Protein AF-A0A7X7NLY3-F1 (afdb_monomer_lite)

Foldseek 3Di:
DPDLPLQVVLLVLLVVLLVQQALQFFPVLSVLSNLLSPQLSQLSNCVSVVHLFRPDDRDPDDDPPPPPGDGGPPHDLVSLQVQLVSLQVSLVSLVPDPPRLSSPLSSQLSNLLSVLSNQLSVQVVDPVHDNVRSVVSSVVSSVVSSVSNVVRHDDD

Structure (mmCIF, N/CA/C/O backbone):
data_AF-A0A7X7NLY3-F1
#
_entry.id   AF-A0A7X7NLY3-F1
#
loop_
_atom_site.group_PDB
_atom_site.id
_atom_site.type_symbol
_atom_site.label_atom_id
_atom_site.label_alt_id
_atom_site.label_comp_id
_atom_site.label_asym_id
_atom_site.label_entity_id
_atom_site.label_seq_id
_atom_site.pdbx_PDB_ins_code
_atom_site.Cartn_x
_atom_site.Cartn_y
_atom_site.Cartn_z
_atom_site.occupancy
_atom_site.B_iso_or_equiv
_atom_site.auth_seq_id
_atom_site.auth_comp_id
_atom_site.auth_asym_id
_atom_site.auth_atom_id
_atom_site.pdbx_PDB_model_num
ATOM 1 N N . MET A 1 1 ? -23.651 11.177 20.978 1.00 38.19 1 MET A N 1
ATOM 2 C CA . MET A 1 1 ? -23.468 10.800 19.561 1.00 38.19 1 MET A CA 1
ATOM 3 C C . MET A 1 1 ? -22.141 11.396 19.124 1.00 38.19 1 MET A C 1
ATOM 5 O O . MET A 1 1 ? -22.105 12.551 18.725 1.00 38.19 1 MET A O 1
ATOM 9 N N . SER A 1 2 ? -21.041 10.680 19.355 1.00 41.03 2 SER A N 1
ATOM 10 C CA . SER A 1 2 ? -19.699 11.189 19.050 1.00 41.03 2 SER A CA 1
ATOM 11 C C . SER A 1 2 ? -19.397 10.946 17.578 1.00 41.03 2 SER A C 1
ATOM 13 O O . SER A 1 2 ? -19.591 9.841 17.079 1.00 41.03 2 SER A O 1
ATOM 15 N N . GLY A 1 3 ? -19.031 12.026 16.890 1.00 39.38 3 GLY A N 1
ATOM 16 C CA . GLY A 1 3 ? -18.933 12.119 15.441 1.00 39.38 3 GLY A CA 1
ATOM 17 C C . GLY A 1 3 ? -18.000 11.084 14.828 1.00 39.38 3 GLY A C 1
ATOM 18 O O . GLY A 1 3 ? -16.808 11.046 15.112 1.00 39.38 3 GLY A O 1
ATOM 19 N N . ASN A 1 4 ? -18.565 10.309 13.912 1.00 50.47 4 ASN A N 1
ATOM 20 C CA . ASN A 1 4 ? -17.905 9.350 13.034 1.00 50.47 4 ASN A CA 1
ATOM 21 C C . ASN A 1 4 ? -17.134 10.069 11.896 1.00 50.47 4 ASN A C 1
ATOM 23 O O . ASN A 1 4 ? -17.192 9.664 10.743 1.00 50.47 4 ASN A O 1
ATOM 27 N N . LEU A 1 5 ? -16.486 11.207 12.184 1.00 47.66 5 LEU A N 1
ATOM 28 C CA . LEU A 1 5 ? -15.833 12.058 11.173 1.00 47.66 5 LEU A CA 1
ATOM 29 C C . LEU A 1 5 ? -14.469 11.508 10.718 1.00 47.66 5 LEU A C 1
ATOM 31 O O . LEU A 1 5 ? -13.941 11.951 9.702 1.00 47.66 5 LEU A O 1
ATOM 35 N N . SER A 1 6 ? -13.917 10.523 11.431 1.00 59.88 6 SER A N 1
ATOM 36 C CA . SER A 1 6 ? -12.603 9.930 11.143 1.00 59.88 6 SER A CA 1
ATOM 37 C C . SER A 1 6 ? -12.621 8.876 10.026 1.00 59.88 6 SER A C 1
ATOM 39 O O . SER A 1 6 ? -11.562 8.489 9.545 1.00 59.88 6 SER A O 1
ATOM 41 N N . SER A 1 7 ? -13.796 8.404 9.597 1.00 69.19 7 SER A N 1
ATOM 42 C CA . SER A 1 7 ? -13.932 7.288 8.648 1.00 69.19 7 SER A CA 1
ATOM 43 C C . SER A 1 7 ? -14.032 7.721 7.183 1.00 69.19 7 SER A C 1
ATOM 45 O O . SER A 1 7 ? -13.534 7.013 6.311 1.00 69.19 7 SER A O 1
ATOM 47 N N . LEU A 1 8 ? -14.588 8.903 6.889 1.00 77.44 8 LEU A N 1
ATOM 48 C CA . LEU A 1 8 ? -14.696 9.415 5.513 1.00 77.44 8 LEU A CA 1
ATOM 49 C C . LEU A 1 8 ? -13.331 9.624 4.823 1.00 77.44 8 LEU A C 1
ATOM 51 O O . LEU A 1 8 ? -13.193 9.195 3.677 1.00 77.44 8 LEU A O 1
ATOM 55 N N . PRO A 1 9 ? -12.303 10.205 5.478 1.00 83.06 9 PRO A N 1
ATOM 56 C CA . PRO A 1 9 ? -10.979 10.335 4.867 1.00 83.06 9 PRO A CA 1
ATOM 57 C C . PRO A 1 9 ? -10.327 8.978 4.576 1.00 83.06 9 PRO A C 1
ATOM 59 O O . PRO A 1 9 ? -9.671 8.818 3.553 1.00 83.06 9 PRO A O 1
ATOM 62 N N . LEU A 1 10 ? -10.532 7.988 5.452 1.00 82.31 10 LEU A N 1
ATOM 63 C CA . LEU A 1 10 ? -10.000 6.634 5.277 1.00 82.31 10 LEU A CA 1
ATOM 64 C C . LEU A 1 10 ? -10.666 5.912 4.098 1.00 82.31 10 LEU A C 1
ATOM 66 O O . LEU A 1 10 ? -9.980 5.282 3.301 1.00 82.31 10 LEU A O 1
ATOM 70 N N . LEU A 1 11 ? -11.983 6.052 3.934 1.00 83.88 11 LEU A N 1
ATOM 71 C CA . LEU A 1 11 ? -12.695 5.472 2.792 1.00 83.88 11 LEU A CA 1
ATOM 72 C C . LEU A 1 11 ? -12.289 6.122 1.461 1.00 83.88 11 LEU A C 1
ATOM 74 O O . LEU A 1 11 ? -12.112 5.409 0.477 1.00 83.88 11 LEU A O 1
ATOM 78 N N . GLY A 1 12 ? -12.054 7.439 1.442 1.00 85.50 12 GLY A N 1
ATOM 79 C CA . GLY A 1 12 ? -11.489 8.116 0.268 1.00 85.50 12 GLY A CA 1
ATOM 80 C C . GLY A 1 12 ? -10.104 7.575 -0.111 1.00 85.50 12 GLY A C 1
ATOM 81 O O . GLY A 1 12 ? -9.834 7.329 -1.282 1.00 85.50 12 GLY A O 1
ATOM 82 N N . LEU A 1 13 ? -9.246 7.289 0.877 1.00 84.44 13 LEU A N 1
ATOM 83 C CA . LEU A 1 13 ? -7.943 6.655 0.630 1.00 84.44 13 LEU A CA 1
ATOM 84 C C . LEU A 1 13 ? -8.070 5.235 0.079 1.00 84.44 13 LEU A C 1
ATOM 86 O O . LEU A 1 13 ? -7.323 4.857 -0.822 1.00 84.44 13 LEU A O 1
ATOM 90 N N . ALA A 1 14 ? -8.998 4.446 0.618 1.00 85.25 14 ALA A N 1
ATOM 91 C CA . ALA A 1 14 ? -9.269 3.101 0.127 1.00 85.25 14 ALA A CA 1
ATOM 92 C C . ALA A 1 14 ? -9.675 3.124 -1.359 1.00 85.25 14 ALA A C 1
ATOM 94 O O . ALA A 1 14 ? -9.153 2.341 -2.154 1.00 85.25 14 ALA A O 1
ATOM 95 N N . GLU A 1 15 ? -10.531 4.069 -1.751 1.00 85.19 15 GLU A N 1
ATOM 96 C CA . GLU A 1 15 ? -10.929 4.270 -3.146 1.00 85.19 15 GLU A CA 1
ATOM 97 C C . GLU A 1 15 ? -9.731 4.660 -4.032 1.00 85.19 15 GLU A C 1
ATOM 99 O O . GLU A 1 15 ? -9.481 4.006 -5.049 1.00 85.19 15 GLU A O 1
ATOM 104 N N . GLU A 1 16 ? -8.920 5.638 -3.608 1.00 85.12 16 GLU A N 1
ATOM 105 C CA . GLU A 1 16 ? -7.714 6.077 -4.332 1.00 85.12 16 GLU A CA 1
ATOM 106 C C . GLU A 1 16 ? -6.685 4.954 -4.560 1.00 85.12 16 GLU A C 1
ATOM 108 O O . GLU A 1 16 ? -5.987 4.934 -5.586 1.00 85.12 16 GLU A O 1
ATOM 113 N N . LEU A 1 17 ? -6.562 4.035 -3.598 1.00 83.56 17 LEU A N 1
ATOM 114 C CA . LEU A 1 17 ? -5.657 2.888 -3.672 1.00 83.56 17 LEU A CA 1
ATOM 115 C C . LEU A 1 17 ? -6.235 1.758 -4.535 1.00 83.56 17 LEU A C 1
ATOM 117 O O . LEU A 1 17 ? -5.489 1.157 -5.307 1.00 83.56 17 LEU A O 1
ATOM 121 N N . SER A 1 18 ? -7.549 1.518 -4.475 1.00 79.44 18 SER A N 1
ATOM 122 C CA . SER A 1 18 ? -8.226 0.469 -5.255 1.00 79.44 18 SER A CA 1
ATOM 123 C C . SER A 1 18 ? -8.129 0.676 -6.774 1.00 79.44 18 SER A C 1
ATOM 125 O O . SER A 1 18 ? -8.028 -0.285 -7.533 1.00 79.44 18 SER A O 1
ATOM 127 N N . GLY A 1 19 ? -8.083 1.932 -7.234 1.00 69.56 19 GLY A N 1
ATOM 128 C CA . GLY A 1 19 ? -7.913 2.270 -8.652 1.00 69.56 19 GLY A CA 1
ATOM 129 C C . GLY A 1 19 ? -6.464 2.197 -9.156 1.00 69.56 19 GLY A C 1
ATOM 130 O O . GLY A 1 19 ? -6.196 2.495 -10.318 1.00 69.56 19 GLY A O 1
ATOM 131 N N . GLY A 1 20 ? -5.501 1.869 -8.288 1.00 63.88 20 GLY A N 1
ATOM 132 C CA . GLY A 1 20 ? -4.073 2.058 -8.523 1.00 63.88 20 GLY A CA 1
ATOM 133 C C . GLY A 1 20 ? -3.256 0.800 -8.777 1.00 63.88 20 GLY A C 1
ATOM 134 O O . GLY A 1 20 ? -2.377 0.501 -7.978 1.00 63.88 20 GLY A O 1
ATOM 135 N N . GLY A 1 21 ? -3.439 0.113 -9.904 1.00 65.69 21 GLY A N 1
ATOM 136 C CA . GLY A 1 21 ? -2.429 -0.854 -10.352 1.00 65.69 21 GLY A CA 1
ATOM 137 C C . GLY A 1 21 ? -1.137 -0.140 -10.774 1.00 65.69 21 GLY A C 1
ATOM 138 O O . GLY A 1 21 ? -1.204 0.841 -11.513 1.00 65.69 21 GLY A O 1
ATOM 139 N N . ALA A 1 22 ? 0.036 -0.610 -10.331 1.00 65.69 22 ALA A N 1
ATOM 140 C CA . ALA A 1 22 ? 1.312 -0.188 -10.918 1.00 65.69 22 ALA A CA 1
ATOM 141 C C . ALA A 1 22 ? 1.805 -1.243 -11.919 1.00 65.69 22 ALA A C 1
ATOM 143 O O . ALA A 1 22 ? 2.014 -2.396 -11.525 1.00 65.69 22 ALA A O 1
ATOM 144 N N . PRO A 1 23 ? 2.022 -0.876 -13.192 1.00 75.31 23 PRO A N 1
ATOM 145 C CA . PRO A 1 23 ? 2.710 -1.729 -14.151 1.00 75.31 23 PRO A CA 1
ATOM 146 C C . PRO A 1 23 ? 4.202 -1.794 -13.780 1.00 75.31 23 PRO A C 1
ATOM 148 O O . PRO A 1 23 ? 5.019 -0.981 -14.205 1.00 75.31 23 PRO A O 1
ATOM 151 N N . VAL A 1 24 ? 4.547 -2.763 -12.930 1.00 72.44 24 VAL A N 1
ATOM 152 C CA . VAL A 1 24 ? 5.904 -3.005 -12.395 1.00 72.44 24 VAL A CA 1
ATOM 153 C C . VAL A 1 24 ? 6.765 -3.890 -13.311 1.00 72.44 24 VAL A C 1
ATOM 155 O O . VAL A 1 24 ? 7.813 -4.398 -12.911 1.00 72.44 24 VAL A O 1
ATOM 158 N N . GLY A 1 25 ? 6.344 -4.068 -14.562 1.00 72.56 25 GLY A N 1
ATOM 159 C CA . GLY A 1 25 ? 7.053 -4.845 -15.570 1.00 72.56 25 GLY A CA 1
ATOM 160 C C . GLY A 1 25 ? 6.624 -6.306 -15.601 1.00 72.56 25 GLY A C 1
ATOM 161 O O . GLY A 1 25 ? 6.102 -6.730 -16.620 1.00 72.56 25 GLY A O 1
ATOM 162 N N . ASP A 1 26 ? 6.791 -7.081 -14.522 1.00 77.81 26 ASP A N 1
ATOM 163 C CA . ASP A 1 26 ? 6.456 -8.515 -14.538 1.00 77.81 26 ASP A CA 1
ATOM 164 C C . ASP A 1 26 ? 5.087 -8.852 -13.899 1.00 77.81 26 ASP A C 1
ATOM 166 O O . ASP A 1 26 ? 4.770 -8.330 -12.823 1.00 77.81 26 ASP A O 1
ATOM 170 N N . PRO A 1 27 ? 4.290 -9.766 -14.498 1.00 80.19 27 PRO A N 1
ATOM 171 C CA . PRO A 1 27 ? 2.953 -10.119 -14.009 1.00 80.19 27 PRO A CA 1
ATOM 172 C C . PRO A 1 27 ? 2.915 -10.632 -12.567 1.00 80.19 27 PRO A C 1
ATOM 174 O O . PRO A 1 27 ? 1.960 -10.365 -11.843 1.00 80.19 27 PRO A O 1
ATOM 177 N N . VAL A 1 28 ? 3.953 -11.351 -12.125 1.00 81.62 28 VAL A N 1
ATOM 178 C CA . VAL A 1 28 ? 4.009 -11.923 -10.772 1.00 81.62 28 VAL A CA 1
ATOM 179 C C . VAL A 1 28 ? 4.182 -10.822 -9.730 1.00 81.62 28 VAL A C 1
ATOM 181 O O . VAL A 1 28 ? 3.461 -10.794 -8.732 1.00 81.62 28 VAL A O 1
ATOM 184 N N . THR A 1 29 ? 5.117 -9.895 -9.946 1.00 82.38 29 THR A N 1
ATOM 185 C CA . THR A 1 29 ? 5.299 -8.746 -9.051 1.00 82.38 29 THR A CA 1
ATOM 186 C C . THR A 1 29 ? 4.082 -7.822 -9.099 1.00 82.38 29 THR A C 1
ATOM 188 O O . THR A 1 29 ? 3.657 -7.342 -8.050 1.00 82.38 29 THR A O 1
ATOM 191 N N . GLN A 1 30 ? 3.472 -7.622 -10.272 1.00 85.06 30 GLN A N 1
ATOM 192 C CA . GLN A 1 30 ? 2.249 -6.826 -10.410 1.00 85.06 30 GLN A CA 1
ATOM 193 C C . GLN A 1 30 ? 1.087 -7.427 -9.616 1.00 85.06 30 GLN A C 1
ATOM 195 O O . GLN A 1 30 ? 0.416 -6.712 -8.874 1.00 85.06 30 GLN A O 1
ATOM 200 N N . GLU A 1 31 ? 0.891 -8.741 -9.706 1.00 84.38 31 GLU A N 1
ATOM 201 C CA . GLU A 1 31 ? -0.120 -9.450 -8.928 1.00 84.38 31 GLU A CA 1
ATOM 202 C C . GLU A 1 31 ? 0.157 -9.352 -7.422 1.00 84.38 31 GLU A C 1
ATOM 204 O O . GLU A 1 31 ? -0.756 -9.107 -6.639 1.00 84.38 31 GLU A O 1
ATOM 209 N N . ARG A 1 32 ? 1.424 -9.448 -6.996 1.00 85.31 32 ARG A N 1
ATOM 210 C CA . ARG A 1 32 ? 1.802 -9.259 -5.583 1.00 85.31 32 ARG A CA 1
ATOM 211 C C . ARG A 1 32 ? 1.504 -7.851 -5.077 1.00 85.31 32 ARG A C 1
ATOM 213 O O . ARG A 1 32 ? 1.000 -7.716 -3.965 1.00 85.31 32 ARG A O 1
ATOM 220 N N . VAL A 1 33 ? 1.801 -6.818 -5.868 1.00 88.38 33 VAL A N 1
ATOM 221 C CA . VAL A 1 33 ? 1.448 -5.426 -5.537 1.00 88.38 33 VAL A CA 1
ATOM 222 C C . VAL A 1 33 ? -0.067 -5.290 -5.415 1.00 88.38 33 VAL A C 1
ATOM 224 O O . VAL A 1 33 ? -0.539 -4.749 -4.420 1.00 88.38 33 VAL A O 1
ATOM 227 N N . ARG A 1 34 ? -0.825 -5.826 -6.380 1.00 87.38 34 ARG A N 1
ATOM 228 C CA . ARG A 1 34 ? -2.293 -5.793 -6.385 1.00 87.38 34 ARG A CA 1
ATOM 229 C C . ARG A 1 34 ? -2.880 -6.452 -5.139 1.00 87.38 34 ARG A C 1
ATOM 231 O O . ARG A 1 34 ? -3.620 -5.805 -4.411 1.00 87.38 34 ARG A O 1
ATOM 238 N N . VAL A 1 35 ? -2.488 -7.692 -4.846 1.00 86.94 35 VAL A N 1
ATOM 239 C CA . VAL A 1 35 ? -2.957 -8.429 -3.662 1.00 86.94 35 VAL A CA 1
ATOM 240 C C . VAL A 1 35 ? -2.608 -7.687 -2.371 1.00 86.94 35 VAL A C 1
ATOM 242 O O . VAL A 1 35 ? -3.419 -7.638 -1.450 1.00 86.94 35 VAL A O 1
ATOM 245 N N . LEU A 1 36 ? -1.414 -7.095 -2.279 1.00 88.31 36 LEU A N 1
ATOM 246 C CA . LEU A 1 36 ? -1.028 -6.321 -1.101 1.00 88.31 36 LEU A CA 1
ATOM 247 C C . LEU A 1 36 ? -1.879 -5.051 -0.947 1.00 88.31 36 LEU A C 1
ATOM 249 O O . LEU A 1 36 ? -2.315 -4.754 0.163 1.00 88.31 36 LEU A O 1
ATOM 253 N N . LEU A 1 37 ? -2.141 -4.330 -2.040 1.00 89.62 37 LEU A N 1
ATOM 254 C CA . LEU A 1 37 ? -3.012 -3.152 -2.041 1.00 89.62 37 LEU A CA 1
ATOM 255 C C . LEU A 1 37 ? -4.451 -3.509 -1.666 1.00 89.62 37 LEU A C 1
ATOM 257 O O . LEU A 1 37 ? -5.019 -2.829 -0.819 1.00 89.62 37 LEU A O 1
ATOM 261 N N . ASP A 1 38 ? -5.006 -4.595 -2.209 1.00 88.88 38 ASP A N 1
ATOM 262 C CA . ASP A 1 38 ? -6.351 -5.075 -1.864 1.00 88.88 38 ASP A CA 1
ATOM 263 C C . ASP A 1 38 ? -6.462 -5.353 -0.356 1.00 88.88 38 ASP A C 1
ATOM 265 O O . ASP A 1 38 ? -7.404 -4.919 0.308 1.00 88.88 38 ASP A O 1
ATOM 269 N N . ARG A 1 39 ? -5.443 -5.998 0.229 1.00 87.94 39 ARG A N 1
ATOM 270 C CA . ARG A 1 39 ? -5.396 -6.244 1.678 1.00 87.94 39 ARG A CA 1
ATOM 271 C C . ARG A 1 39 ? -5.273 -4.962 2.496 1.00 87.94 39 ARG A C 1
ATOM 273 O O . ARG A 1 39 ? -5.855 -4.874 3.573 1.00 87.94 39 ARG A O 1
ATOM 280 N N . VAL A 1 40 ? -4.506 -3.982 2.023 1.00 90.38 40 VAL A N 1
ATOM 281 C CA . VAL A 1 40 ? -4.401 -2.670 2.676 1.00 90.38 40 VAL A CA 1
ATOM 282 C C . VAL A 1 40 ? -5.732 -1.925 2.611 1.00 90.38 40 VAL A C 1
ATOM 284 O O . VAL A 1 40 ? -6.144 -1.347 3.611 1.00 90.38 40 VAL A O 1
ATOM 287 N N . VAL A 1 41 ? -6.426 -1.966 1.474 1.00 90.31 41 VAL A N 1
ATOM 288 C CA . VAL A 1 41 ? -7.768 -1.393 1.310 1.00 90.31 41 VAL A CA 1
ATOM 289 C C . VAL A 1 41 ? -8.734 -2.018 2.314 1.00 90.31 41 VAL A C 1
ATOM 291 O O . VAL A 1 41 ? -9.403 -1.290 3.046 1.00 90.31 41 VAL A O 1
ATOM 294 N N . ASP A 1 42 ? -8.739 -3.345 2.434 1.00 88.75 42 ASP A N 1
ATOM 295 C CA . ASP A 1 42 ? -9.555 -4.049 3.426 1.00 88.75 42 ASP A CA 1
ATOM 296 C C . ASP A 1 42 ? -9.202 -3.641 4.866 1.00 88.75 42 ASP A C 1
ATOM 298 O O . ASP A 1 42 ? -10.092 -3.413 5.686 1.00 88.75 42 ASP A O 1
ATOM 302 N N . ALA A 1 43 ? -7.913 -3.474 5.170 1.00 88.12 43 ALA A N 1
ATOM 303 C CA . ALA A 1 43 ? -7.443 -3.007 6.471 1.00 88.12 43 ALA A CA 1
ATOM 304 C C . ALA A 1 43 ? -7.900 -1.575 6.787 1.00 88.12 43 ALA A C 1
ATOM 306 O O . ALA A 1 43 ? -8.298 -1.278 7.911 1.00 88.12 43 ALA A O 1
ATOM 307 N N . ILE A 1 44 ? -7.858 -0.682 5.795 1.00 88.50 44 ILE A N 1
ATOM 308 C CA . ILE A 1 44 ? -8.331 0.701 5.913 1.00 88.50 44 ILE A CA 1
ATOM 309 C C . ILE A 1 44 ? -9.849 0.726 6.130 1.00 88.50 44 ILE A C 1
ATOM 311 O O . ILE A 1 44 ? -10.334 1.506 6.953 1.00 88.50 44 ILE A O 1
ATOM 315 N N . VAL A 1 45 ? -10.600 -0.152 5.458 1.00 87.75 45 VAL A N 1
ATOM 316 C CA . VAL A 1 45 ? -12.036 -0.332 5.712 1.00 87.75 45 VAL A CA 1
ATOM 317 C C . VAL A 1 45 ? -12.265 -0.822 7.143 1.00 87.75 45 VAL A C 1
ATOM 319 O O . VAL A 1 45 ? -13.081 -0.233 7.851 1.00 87.75 45 VAL A O 1
ATOM 322 N N . ASP A 1 46 ? -11.516 -1.819 7.614 1.00 87.56 46 ASP A N 1
ATOM 323 C CA . ASP A 1 46 ? -11.601 -2.307 8.995 1.00 87.56 46 ASP A CA 1
ATOM 324 C C . ASP A 1 46 ? -11.307 -1.189 10.019 1.00 87.56 46 ASP A C 1
ATOM 326 O O . ASP A 1 46 ? -12.082 -1.001 10.963 1.00 87.56 46 ASP A O 1
ATOM 330 N N . LEU A 1 47 ? -10.274 -0.370 9.791 1.00 85.25 47 LEU A N 1
ATOM 331 C CA . LEU A 1 47 ? -9.967 0.817 10.604 1.00 85.25 47 LEU A CA 1
ATOM 332 C C . LEU A 1 47 ? -11.102 1.849 10.583 1.00 85.25 47 LEU A C 1
ATOM 334 O O . LEU A 1 47 ? -11.460 2.397 11.625 1.00 85.25 47 LEU A O 1
ATOM 338 N N . SER A 1 48 ? -11.715 2.091 9.419 1.00 85.62 48 SER A N 1
ATOM 339 C CA . SER A 1 48 ? -12.854 3.013 9.285 1.00 85.62 48 SER A CA 1
ATOM 340 C C . SER A 1 48 ? -14.087 2.556 10.079 1.00 85.62 48 SER A C 1
ATOM 342 O O . SER A 1 48 ? -14.916 3.379 10.469 1.00 85.62 48 SER A O 1
ATOM 344 N N . LEU A 1 49 ? -14.179 1.252 10.360 1.00 84.50 49 LEU A N 1
ATOM 345 C CA . LEU A 1 49 ? -15.202 0.628 11.199 1.00 84.50 49 LEU A CA 1
ATOM 346 C C . LEU A 1 49 ? -14.783 0.525 12.679 1.00 84.50 49 LEU A C 1
ATOM 348 O O . LEU A 1 49 ? -15.535 -0.026 13.484 1.00 84.50 49 LEU A O 1
ATOM 352 N N . GLY A 1 50 ? -13.604 1.037 13.051 1.00 83.06 50 GLY A N 1
ATOM 353 C CA . GLY A 1 50 ? -13.074 1.010 14.417 1.00 83.06 50 GLY A CA 1
ATOM 354 C C . GLY A 1 50 ? -12.491 -0.339 14.846 1.00 83.06 50 GLY A C 1
ATOM 355 O O . GLY A 1 50 ? -12.403 -0.617 16.042 1.00 83.06 50 GLY A O 1
ATOM 356 N N . ARG A 1 51 ? -12.129 -1.208 13.896 1.00 82.50 51 ARG A N 1
ATOM 357 C CA . ARG A 1 51 ? -11.527 -2.515 14.188 1.00 82.50 51 ARG A CA 1
ATOM 358 C C . ARG A 1 51 ? -10.025 -2.371 14.409 1.00 82.50 51 ARG A C 1
ATOM 360 O O . ARG A 1 51 ? -9.356 -1.586 13.750 1.00 82.50 51 ARG A O 1
ATOM 367 N N . VAL A 1 52 ? -9.498 -3.177 15.327 1.00 81.19 52 VAL A N 1
ATOM 368 C CA . VAL A 1 52 ? -8.072 -3.179 15.705 1.00 81.19 52 VAL A CA 1
ATOM 369 C C . VAL A 1 52 ? -7.292 -4.355 15.114 1.00 81.19 52 VAL A C 1
ATOM 371 O O . VAL A 1 52 ? -6.094 -4.475 15.355 1.00 81.19 52 VAL A O 1
ATOM 374 N N . THR A 1 53 ? -7.963 -5.216 14.348 1.00 79.88 53 THR A N 1
ATOM 375 C CA . THR A 1 53 ? -7.403 -6.396 13.681 1.00 79.88 53 THR A CA 1
ATOM 376 C C . THR A 1 53 ? -8.041 -6.590 12.309 1.00 79.88 53 THR A C 1
ATOM 378 O O . THR A 1 53 ? -9.166 -6.142 12.070 1.00 79.88 53 THR A O 1
ATOM 381 N N . LEU A 1 54 ? -7.327 -7.282 11.419 1.00 79.12 54 LEU A N 1
ATOM 382 C CA . LEU A 1 54 ? -7.856 -7.691 10.117 1.00 79.12 54 LEU A CA 1
ATOM 383 C C . LEU A 1 54 ? -8.943 -8.750 10.277 1.00 79.12 54 LEU A C 1
ATOM 385 O O . LEU A 1 54 ? -8.754 -9.751 10.970 1.00 79.12 54 LEU A O 1
ATOM 389 N N . THR A 1 55 ? -10.064 -8.552 9.590 1.00 77.81 55 THR A N 1
ATOM 390 C CA . THR A 1 55 ? -11.183 -9.505 9.608 1.00 77.81 55 THR A CA 1
ATOM 391 C C . THR A 1 55 ? -11.228 -10.425 8.405 1.00 77.81 55 THR A C 1
ATOM 393 O O . THR A 1 55 ? -11.789 -11.519 8.490 1.00 77.81 55 THR A O 1
ATOM 396 N N . ARG A 1 56 ? -10.624 -10.013 7.288 1.00 73.19 56 ARG A N 1
ATOM 397 C CA . ARG A 1 56 ? -10.476 -10.885 6.128 1.00 73.19 56 ARG A CA 1
ATOM 398 C C . ARG A 1 56 ? -9.264 -11.799 6.302 1.00 73.19 56 ARG A C 1
ATOM 400 O O . ARG A 1 56 ? -8.197 -11.323 6.695 1.00 73.19 56 ARG A O 1
ATOM 407 N N . PRO A 1 57 ? -9.413 -13.102 6.006 1.00 64.75 57 PRO A N 1
ATOM 408 C CA . PRO A 1 57 ? -8.305 -14.040 6.072 1.00 64.75 57 PRO A CA 1
ATOM 409 C C . PRO A 1 57 ? -7.206 -13.646 5.084 1.00 64.75 57 PRO A C 1
ATOM 411 O O . PRO A 1 57 ? -7.480 -13.132 3.997 1.00 64.75 57 PRO A O 1
ATOM 414 N N . VAL A 1 58 ? -5.959 -13.921 5.466 1.00 66.31 58 VAL A N 1
ATOM 415 C CA . VAL A 1 58 ? -4.797 -13.734 4.595 1.00 66.31 58 VAL A CA 1
ATOM 416 C C . VAL A 1 58 ? -4.996 -14.596 3.342 1.00 66.31 58 VAL A C 1
ATOM 418 O O . VAL A 1 58 ? -5.134 -15.816 3.477 1.00 66.31 58 VAL A O 1
ATOM 421 N N . PRO A 1 59 ? -5.038 -14.011 2.130 1.00 65.06 59 PRO A N 1
ATOM 422 C CA . PRO A 1 59 ? -5.107 -14.806 0.914 1.00 65.06 59 PRO A CA 1
ATOM 423 C C . PRO A 1 59 ? -3.870 -15.711 0.828 1.00 65.06 59 PRO A C 1
ATOM 425 O O . PRO A 1 59 ? -2.793 -15.315 1.289 1.00 65.06 59 PRO A O 1
ATOM 428 N N . PRO A 1 60 ? -3.994 -16.921 0.252 1.00 60.84 60 PRO A N 1
ATOM 429 C CA . PRO A 1 60 ? -2.865 -17.830 0.123 1.00 60.84 60 PRO A CA 1
ATOM 430 C C . PRO A 1 60 ? -1.714 -17.108 -0.575 1.00 60.84 60 PRO A C 1
ATOM 432 O O . PRO A 1 60 ? -1.904 -16.483 -1.621 1.00 60.84 60 PRO A O 1
ATOM 435 N N . ARG A 1 61 ? -0.523 -17.159 0.037 1.00 58.88 61 ARG A N 1
ATOM 436 C CA . ARG A 1 61 ? 0.668 -16.512 -0.516 1.00 58.88 61 ARG A CA 1
ATOM 437 C C . ARG A 1 61 ? 0.857 -17.040 -1.945 1.00 58.88 61 ARG A C 1
ATOM 439 O O . ARG A 1 61 ? 0.880 -18.262 -2.118 1.00 58.88 61 ARG A O 1
ATOM 446 N N . PRO A 1 62 ? 0.961 -16.166 -2.963 1.00 57.53 62 PRO A N 1
ATOM 447 C CA . PRO A 1 62 ? 1.219 -16.628 -4.316 1.00 57.53 62 PRO A CA 1
ATOM 448 C C . PRO A 1 62 ? 2.512 -17.445 -4.295 1.00 57.53 62 PRO A C 1
ATOM 450 O O . PRO A 1 62 ? 3.438 -17.068 -3.568 1.00 57.53 62 PRO A O 1
ATOM 453 N N . PRO A 1 63 ? 2.588 -18.558 -5.041 1.00 56.62 63 PRO A N 1
ATOM 454 C CA . PRO A 1 63 ? 3.767 -19.405 -5.021 1.00 56.62 63 PRO A CA 1
ATOM 455 C C . PRO A 1 63 ? 5.021 -18.555 -5.277 1.00 56.62 63 PRO A C 1
ATOM 457 O O . PRO A 1 63 ? 5.061 -17.755 -6.216 1.00 56.62 63 PRO A O 1
ATOM 460 N N . ASP A 1 64 ? 6.044 -18.715 -4.431 1.00 55.62 64 ASP A N 1
ATOM 461 C CA . ASP A 1 64 ? 7.411 -18.214 -4.659 1.00 55.62 64 ASP A CA 1
ATOM 462 C C . ASP A 1 64 ? 8.081 -19.057 -5.749 1.00 55.62 64 ASP A C 1
ATOM 464 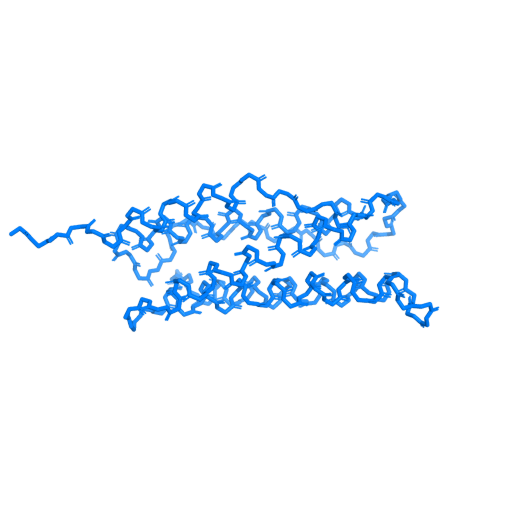O O . ASP A 1 64 ? 9.190 -19.560 -5.599 1.00 55.62 64 ASP A O 1
ATOM 468 N N . ALA A 1 65 ? 7.366 -19.288 -6.845 1.00 48.66 65 ALA A N 1
ATOM 469 C CA . ALA A 1 65 ? 7.945 -19.957 -7.974 1.00 48.66 65 ALA A CA 1
ATOM 470 C C . ALA A 1 65 ? 8.969 -18.974 -8.550 1.00 48.66 65 ALA A C 1
ATOM 472 O O . ALA A 1 65 ? 8.593 -17.947 -9.122 1.00 48.66 65 ALA A O 1
ATOM 473 N N . ASP A 1 66 ? 10.255 -19.288 -8.371 1.00 54.38 66 ASP A N 1
ATOM 474 C CA . ASP A 1 66 ? 11.397 -18.759 -9.127 1.00 54.38 66 ASP A CA 1
ATOM 475 C C . ASP A 1 66 ? 11.255 -19.131 -10.618 1.00 54.38 66 ASP A C 1
ATOM 477 O O . ASP A 1 66 ? 12.157 -19.670 -11.257 1.00 54.38 66 ASP A O 1
ATOM 481 N N . LEU A 1 67 ? 10.069 -18.909 -11.184 1.00 49.97 67 LEU A N 1
ATOM 482 C CA . LEU A 1 67 ? 9.814 -19.102 -12.589 1.00 49.97 67 LEU A CA 1
ATOM 483 C C . LEU A 1 67 ? 10.572 -17.996 -13.320 1.00 49.97 67 LEU A C 1
ATOM 485 O O . LEU A 1 67 ? 10.413 -16.819 -12.972 1.00 49.97 67 LEU A O 1
ATOM 489 N N . PRO A 1 68 ? 11.389 -18.345 -14.324 1.00 47.97 68 PRO A N 1
ATOM 490 C CA . PRO A 1 68 ? 11.906 -17.357 -15.248 1.00 47.97 68 PRO A CA 1
ATOM 491 C C . PRO A 1 68 ? 10.699 -16.715 -15.933 1.00 47.97 68 PRO A C 1
ATOM 493 O O . PRO A 1 68 ? 10.021 -17.338 -16.747 1.00 47.97 68 PRO A O 1
ATOM 496 N N . VAL A 1 69 ? 10.370 -15.488 -15.534 1.00 53.25 69 VAL A N 1
ATOM 497 C CA . VAL A 1 69 ? 9.286 -14.733 -16.159 1.00 53.25 69 VAL A CA 1
ATOM 498 C C . VAL A 1 69 ? 9.871 -14.082 -17.403 1.00 53.25 69 VAL A C 1
ATOM 500 O O . VAL A 1 69 ? 10.447 -12.996 -17.336 1.00 53.25 69 VAL A O 1
ATOM 503 N N . GLU A 1 70 ? 9.770 -14.777 -18.532 1.00 50.06 70 GLU A N 1
ATOM 504 C CA . GLU A 1 70 ? 9.825 -14.118 -19.831 1.00 50.06 70 GLU A CA 1
ATOM 505 C C . GLU A 1 70 ? 8.549 -13.291 -20.001 1.00 50.06 70 GLU A C 1
ATOM 507 O O . GLU A 1 70 ? 7.442 -13.792 -19.810 1.00 50.06 70 GLU A O 1
ATOM 512 N N . GLY A 1 71 ? 8.697 -12.020 -20.364 1.00 47.66 71 GLY A N 1
ATOM 513 C CA . GLY A 1 71 ? 7.566 -11.179 -20.741 1.00 47.66 71 GLY A CA 1
ATOM 514 C C . GLY A 1 71 ? 7.152 -10.199 -19.653 1.00 47.66 71 GLY A C 1
ATOM 515 O O . GLY A 1 71 ? 6.545 -10.548 -18.640 1.00 47.66 71 GLY A O 1
ATOM 516 N N . GLY A 1 72 ? 7.487 -8.938 -19.908 1.00 52.59 72 GLY A N 1
ATOM 517 C CA . GLY A 1 72 ? 7.144 -7.831 -19.039 1.00 52.59 72 GLY A CA 1
ATOM 518 C C . GLY A 1 72 ? 8.042 -6.616 -19.234 1.00 52.59 72 GLY A C 1
ATOM 519 O O . GLY A 1 72 ? 8.651 -6.150 -18.272 1.00 52.59 72 GLY A O 1
ATOM 520 N N . ASP A 1 73 ? 8.195 -6.137 -20.472 1.00 60.50 73 ASP A N 1
ATOM 521 C CA . ASP A 1 73 ? 8.994 -4.933 -20.770 1.00 60.50 73 ASP A CA 1
ATOM 522 C C . ASP A 1 73 ? 8.240 -3.627 -20.477 1.00 60.50 73 ASP A C 1
ATOM 524 O O . ASP A 1 73 ? 8.806 -2.539 -20.545 1.00 60.50 73 ASP A O 1
ATOM 528 N N . HIS A 1 74 ? 6.964 -3.707 -20.098 1.00 69.94 74 HIS A N 1
ATOM 529 C CA . HIS A 1 74 ? 6.142 -2.540 -19.789 1.00 69.94 74 HIS A CA 1
ATOM 530 C C . HIS A 1 74 ? 6.229 -2.191 -18.303 1.00 69.94 74 HIS A C 1
ATOM 532 O O . HIS A 1 74 ? 5.258 -2.284 -17.555 1.00 69.94 74 HIS A O 1
ATOM 538 N N . LEU A 1 75 ? 7.429 -1.819 -17.869 1.00 81.25 75 LEU A N 1
ATOM 539 C CA . LEU A 1 75 ? 7.591 -1.038 -16.653 1.00 81.25 75 LEU A CA 1
ATOM 540 C C . LEU A 1 75 ? 7.290 0.427 -16.988 1.00 81.25 75 LEU A C 1
ATOM 542 O O . LEU A 1 75 ? 7.900 0.978 -17.901 1.00 81.25 75 LEU A O 1
ATOM 546 N N . ASP A 1 76 ? 6.402 1.063 -16.226 1.00 87.19 76 ASP A N 1
ATOM 547 C CA . ASP A 1 76 ? 6.214 2.517 -16.273 1.00 87.19 76 ASP A CA 1
ATOM 548 C C . ASP A 1 76 ? 6.750 3.144 -14.970 1.00 87.19 76 ASP A C 1
ATOM 550 O O . ASP A 1 76 ? 6.094 3.064 -13.920 1.00 87.19 76 ASP A O 1
ATOM 554 N N . PRO A 1 77 ? 7.944 3.767 -15.003 1.00 86.62 77 PRO A N 1
ATOM 555 C CA . PRO A 1 77 ? 8.532 4.428 -13.840 1.00 86.62 77 PRO A CA 1
ATOM 556 C C . PRO A 1 77 ? 7.664 5.573 -13.295 1.00 86.62 77 PRO A C 1
ATOM 558 O O . PRO A 1 77 ? 7.644 5.805 -12.085 1.00 86.62 77 PRO A O 1
ATOM 561 N N . ALA A 1 78 ? 6.914 6.278 -14.151 1.00 88.44 78 ALA A N 1
ATOM 562 C CA . ALA A 1 78 ? 6.039 7.364 -13.717 1.00 88.44 78 ALA A CA 1
ATOM 563 C C . ALA A 1 78 ? 4.832 6.815 -12.947 1.00 88.44 78 ALA A C 1
ATOM 565 O O . ALA A 1 78 ? 4.499 7.334 -11.878 1.00 88.44 78 ALA A O 1
ATOM 566 N N . ALA A 1 79 ? 4.229 5.725 -13.428 1.00 88.25 79 ALA A N 1
ATOM 567 C CA . ALA A 1 79 ? 3.150 5.044 -12.716 1.00 88.25 79 ALA A CA 1
ATOM 568 C C . ALA A 1 79 ? 3.624 4.438 -11.381 1.00 88.25 79 ALA A C 1
ATOM 570 O O . ALA A 1 79 ? 2.925 4.558 -10.371 1.00 88.25 79 ALA A O 1
ATOM 571 N N . CYS A 1 80 ? 4.827 3.848 -11.343 1.00 89.31 80 CYS A N 1
ATOM 572 C CA . CYS A 1 80 ? 5.443 3.348 -10.107 1.00 89.31 80 CYS A CA 1
ATOM 573 C C . CYS A 1 80 ? 5.671 4.473 -9.087 1.00 89.31 80 CYS A C 1
ATOM 575 O O . CYS A 1 80 ? 5.282 4.342 -7.927 1.00 89.31 80 CYS A O 1
ATOM 577 N N . SER A 1 81 ? 6.231 5.603 -9.529 1.00 90.75 81 SER A N 1
ATOM 578 C CA . SER A 1 81 ? 6.441 6.793 -8.697 1.00 90.75 81 SER A CA 1
ATOM 579 C C . SER A 1 81 ? 5.121 7.383 -8.182 1.00 90.75 81 SER A C 1
ATOM 581 O O . SER A 1 81 ? 4.989 7.701 -6.998 1.00 90.75 81 SER A O 1
ATOM 583 N N . ALA A 1 82 ? 4.093 7.457 -9.033 1.00 90.50 82 ALA A N 1
ATOM 584 C CA . ALA A 1 82 ? 2.767 7.932 -8.646 1.00 90.50 82 ALA A CA 1
ATOM 585 C C . ALA A 1 82 ? 2.085 7.004 -7.626 1.00 90.50 82 ALA A C 1
ATOM 587 O O . ALA A 1 82 ? 1.416 7.480 -6.704 1.00 90.50 82 ALA A O 1
ATOM 588 N N . LEU A 1 83 ? 2.241 5.681 -7.756 1.00 90.88 83 LEU A N 1
ATOM 589 C CA . LEU A 1 83 ? 1.764 4.739 -6.742 1.00 90.88 83 LEU A CA 1
ATOM 590 C C . LEU A 1 83 ? 2.547 4.883 -5.430 1.00 90.88 83 LEU A C 1
ATOM 592 O O . LEU A 1 83 ? 1.922 4.921 -4.372 1.00 90.88 83 LEU A O 1
ATOM 596 N N . ALA A 1 84 ? 3.873 5.035 -5.484 1.00 92.31 84 ALA A N 1
ATOM 597 C CA . ALA A 1 84 ? 4.697 5.264 -4.296 1.00 92.31 84 ALA A CA 1
ATOM 598 C C . ALA A 1 84 ? 4.250 6.520 -3.530 1.00 92.31 84 ALA A C 1
ATOM 600 O O . ALA A 1 84 ? 4.010 6.467 -2.324 1.00 92.31 84 ALA A O 1
ATOM 601 N N . ALA A 1 85 ? 4.033 7.633 -4.238 1.00 91.62 85 ALA A N 1
ATOM 602 C CA . ALA A 1 85 ? 3.548 8.875 -3.641 1.00 91.62 85 ALA A CA 1
ATOM 603 C C . ALA A 1 85 ? 2.170 8.707 -2.975 1.00 91.62 85 ALA A C 1
ATOM 605 O O . ALA A 1 85 ? 1.955 9.195 -1.864 1.00 91.62 85 ALA A O 1
ATOM 606 N N . ARG A 1 86 ? 1.240 7.985 -3.617 1.00 91.44 86 ARG A N 1
ATOM 607 C CA . ARG A 1 86 ? -0.064 7.656 -3.016 1.00 91.44 86 ARG A CA 1
ATOM 608 C C . ARG A 1 86 ? 0.091 6.813 -1.754 1.00 91.44 86 ARG A C 1
ATOM 610 O O . ARG A 1 86 ? -0.524 7.139 -0.742 1.00 91.44 86 ARG A O 1
ATOM 617 N N . CYS A 1 87 ? 0.952 5.798 -1.786 1.00 92.44 87 CYS A N 1
ATOM 618 C CA . CYS A 1 87 ? 1.214 4.941 -0.634 1.00 92.44 87 CYS A CA 1
ATOM 619 C C . CYS A 1 87 ? 1.810 5.726 0.544 1.00 92.44 87 CYS A C 1
ATOM 621 O O . CYS A 1 87 ? 1.328 5.578 1.663 1.00 92.44 87 CYS A O 1
ATOM 623 N N . HIS A 1 88 ? 2.770 6.628 0.313 1.00 93.69 88 HIS A N 1
ATOM 624 C CA . HIS A 1 88 ? 3.303 7.498 1.370 1.00 93.69 88 HIS A CA 1
ATOM 625 C C . HIS A 1 88 ? 2.247 8.432 1.964 1.00 93.69 88 HIS A C 1
ATOM 627 O O . HIS A 1 88 ? 2.180 8.585 3.184 1.00 93.69 88 HIS A O 1
ATOM 633 N N . ARG A 1 89 ? 1.401 9.050 1.127 1.00 91.12 89 ARG A N 1
ATOM 634 C CA . ARG A 1 89 ? 0.307 9.902 1.623 1.00 91.12 89 ARG A CA 1
ATOM 635 C C . ARG A 1 89 ? -0.672 9.104 2.481 1.00 91.12 89 ARG A C 1
ATOM 637 O O . ARG A 1 89 ? -1.024 9.553 3.569 1.00 91.12 89 ARG A O 1
ATOM 644 N N . ALA A 1 90 ? -1.061 7.914 2.028 1.00 90.69 90 ALA A N 1
ATOM 645 C CA . ALA A 1 90 ? -1.922 7.022 2.795 1.00 90.69 90 ALA A CA 1
ATOM 646 C C . ALA A 1 90 ? -1.255 6.585 4.111 1.00 90.69 90 ALA A C 1
ATOM 648 O O . ALA A 1 90 ? -1.894 6.636 5.158 1.00 90.69 90 ALA A O 1
ATOM 649 N N . ALA A 1 91 ? 0.039 6.248 4.092 1.00 92.44 91 ALA A N 1
ATOM 650 C CA . ALA A 1 91 ? 0.792 5.889 5.292 1.00 92.44 91 ALA A CA 1
ATOM 651 C C . ALA A 1 91 ? 0.804 7.019 6.328 1.00 92.44 91 ALA A C 1
ATOM 653 O O . ALA A 1 91 ? 0.581 6.762 7.507 1.00 92.44 91 ALA A O 1
ATOM 654 N N . ALA A 1 92 ? 1.010 8.267 5.896 1.00 90.88 92 ALA A N 1
ATOM 655 C CA . ALA A 1 92 ? 0.995 9.425 6.786 1.00 90.88 92 ALA A CA 1
ATOM 656 C C . ALA A 1 92 ? -0.389 9.654 7.420 1.00 90.88 92 ALA A C 1
ATOM 658 O O . ALA A 1 92 ? -0.485 9.935 8.612 1.00 90.88 92 ALA A O 1
ATOM 659 N N . LEU A 1 93 ? -1.465 9.498 6.643 1.00 89.06 93 LEU A N 1
ATOM 660 C CA . LEU A 1 93 ? -2.838 9.692 7.120 1.00 89.06 93 LEU A CA 1
ATOM 661 C C . LEU A 1 93 ? -3.307 8.570 8.054 1.00 89.06 93 LEU A C 1
ATOM 663 O O . LEU A 1 93 ? -3.970 8.838 9.057 1.00 89.06 93 LEU A O 1
ATOM 667 N N . VAL A 1 94 ? -2.946 7.321 7.751 1.00 88.56 94 VAL A N 1
ATOM 668 C CA . VAL A 1 94 ? -3.228 6.171 8.619 1.00 88.56 94 VAL A CA 1
ATOM 669 C C . VAL A 1 94 ? -2.361 6.220 9.880 1.00 88.56 94 VAL A C 1
ATOM 671 O O . VAL A 1 94 ? -2.862 5.986 10.973 1.00 88.56 94 VAL A O 1
ATOM 674 N N . GLY A 1 95 ? -1.084 6.589 9.759 1.00 86.50 95 GLY A N 1
ATOM 675 C CA . GLY A 1 95 ? -0.163 6.724 10.891 1.00 86.50 95 GLY A CA 1
ATOM 676 C C . GLY A 1 95 ? -0.504 7.875 11.842 1.00 86.50 95 GLY A C 1
ATOM 677 O O . GLY A 1 95 ? -0.067 7.866 12.986 1.00 86.50 95 GLY A O 1
ATOM 678 N N . ALA A 1 96 ? -1.310 8.844 11.400 1.00 86.25 96 ALA A N 1
ATOM 679 C CA . ALA A 1 96 ? -1.853 9.895 12.258 1.00 86.25 96 ALA A CA 1
ATOM 680 C C . ALA A 1 96 ? -3.030 9.420 13.138 1.00 86.25 96 ALA A C 1
ATOM 682 O O . ALA A 1 96 ? -3.492 10.178 13.993 1.00 86.25 96 ALA A O 1
ATOM 683 N N . GLN A 1 97 ? -3.540 8.197 12.935 1.00 80.88 97 GLN A N 1
ATOM 684 C CA . GLN A 1 97 ? -4.583 7.628 13.789 1.00 80.88 97 GLN A CA 1
ATOM 685 C C . GLN A 1 97 ? -4.011 7.256 15.172 1.00 80.88 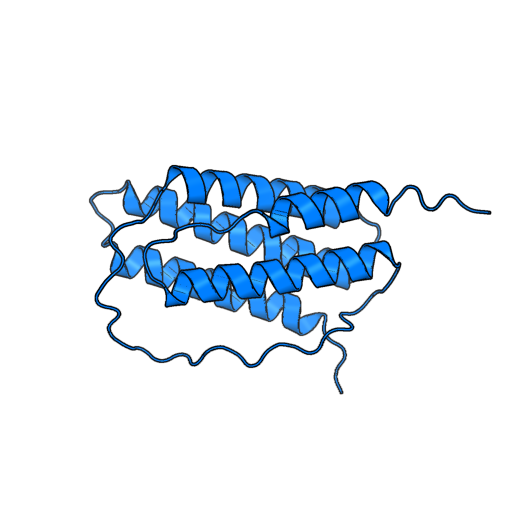97 GLN A C 1
ATOM 687 O O . GLN A 1 97 ? -2.881 6.776 15.262 1.00 80.88 97 GLN A O 1
ATOM 692 N N . PRO A 1 98 ? -4.776 7.454 16.260 1.00 68.50 98 PRO A N 1
ATOM 693 C CA . PRO A 1 98 ? -4.311 7.190 17.624 1.00 68.50 98 PRO A CA 1
ATOM 694 C C . PRO A 1 98 ? -4.041 5.697 17.865 1.00 68.50 98 PRO A C 1
ATOM 696 O O . PRO A 1 98 ? -4.868 4.886 17.459 1.00 68.50 98 PRO A O 1
ATOM 699 N N . ASP A 1 99 ? -2.920 5.384 18.539 1.00 67.88 99 ASP A N 1
ATOM 700 C CA . ASP A 1 99 ? -2.402 4.078 19.019 1.00 67.88 99 ASP A CA 1
ATOM 701 C C . ASP A 1 99 ? -3.244 2.832 18.686 1.00 67.88 99 ASP A C 1
ATOM 703 O O . ASP A 1 99 ? -3.749 2.118 19.556 1.00 67.88 99 ASP A O 1
ATOM 707 N N . GLN A 1 100 ? -3.369 2.540 17.393 1.00 79.19 100 GLN A N 1
ATOM 708 C CA . GLN A 1 100 ? -4.027 1.341 16.896 1.00 79.19 100 GLN A CA 1
ATOM 709 C C . GLN A 1 100 ? -2.980 0.437 16.246 1.00 79.19 100 GLN A C 1
ATOM 711 O O . GLN A 1 100 ? -2.328 0.855 15.285 1.00 79.19 100 GLN A O 1
ATOM 716 N N . PRO A 1 101 ? -2.822 -0.815 16.714 1.00 84.06 101 PRO A N 1
ATOM 717 C CA . PRO A 1 101 ? -1.813 -1.727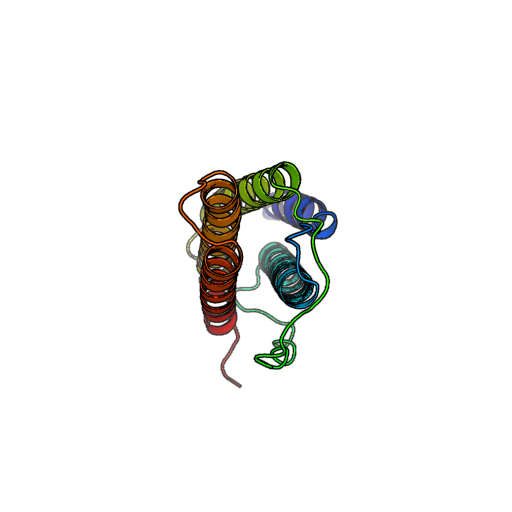 16.178 1.00 84.06 101 PRO A CA 1
ATOM 718 C C . PRO A 1 101 ? -2.031 -1.998 14.685 1.00 84.06 101 PRO A C 1
ATOM 720 O O . PRO A 1 101 ? -1.070 -2.029 13.917 1.00 84.06 101 PRO A O 1
ATOM 723 N N . LEU A 1 102 ? -3.293 -2.096 14.251 1.00 85.75 102 LEU A N 1
ATOM 724 C CA . LEU A 1 102 ? -3.643 -2.223 12.838 1.00 85.75 102 LEU A CA 1
ATOM 725 C C . LEU A 1 102 ? -3.238 -0.984 12.026 1.00 85.75 102 LEU A C 1
ATOM 727 O O . LEU A 1 102 ? -2.689 -1.132 10.939 1.00 85.75 102 LEU A O 1
ATOM 731 N N . ALA A 1 103 ? -3.439 0.228 12.550 1.00 88.94 103 ALA A N 1
ATOM 732 C CA . ALA A 1 103 ? -3.040 1.457 11.862 1.00 88.94 103 ALA A CA 1
ATOM 733 C C . ALA A 1 103 ? -1.515 1.539 11.702 1.00 88.94 103 ALA A C 1
ATOM 735 O O . ALA A 1 103 ? -1.025 1.834 10.613 1.00 88.94 103 ALA A O 1
ATOM 736 N N . ALA A 1 104 ? -0.759 1.191 12.748 1.00 89.69 104 ALA A N 1
ATOM 737 C CA . ALA A 1 104 ? 0.700 1.134 12.689 1.00 89.69 104 ALA A CA 1
ATOM 738 C C . ALA A 1 104 ? 1.195 0.111 11.650 1.00 89.69 104 ALA A C 1
ATOM 740 O O . ALA A 1 104 ? 2.075 0.421 10.844 1.00 89.69 104 ALA A O 1
ATOM 741 N N . ALA A 1 105 ? 0.597 -1.084 11.619 1.00 90.19 105 ALA A N 1
ATOM 742 C CA . ALA A 1 105 ? 0.926 -2.122 10.645 1.00 90.19 105 ALA A CA 1
ATOM 743 C C . ALA A 1 105 ? 0.614 -1.694 9.203 1.00 90.19 105 ALA A C 1
ATOM 745 O O . ALA A 1 105 ? 1.449 -1.857 8.311 1.00 90.19 105 ALA A O 1
ATOM 746 N N . VAL A 1 106 ? -0.555 -1.089 8.972 1.00 91.44 106 VAL A N 1
ATOM 747 C CA . VAL A 1 106 ? -0.965 -0.579 7.657 1.00 91.44 106 VAL A CA 1
ATOM 748 C C . VAL A 1 106 ? -0.044 0.550 7.191 1.00 91.44 106 VAL A C 1
ATOM 750 O O . VAL A 1 106 ? 0.432 0.518 6.056 1.00 91.44 106 VAL A O 1
ATOM 753 N N . ALA A 1 107 ? 0.272 1.514 8.059 1.00 92.69 107 ALA A N 1
ATOM 754 C CA . ALA A 1 107 ? 1.183 2.612 7.738 1.00 92.69 107 ALA A CA 1
ATOM 755 C C . ALA A 1 107 ? 2.603 2.116 7.411 1.00 92.69 107 ALA A C 1
ATOM 757 O O . ALA A 1 107 ? 3.217 2.574 6.441 1.00 92.69 107 ALA A O 1
ATOM 758 N N . ALA A 1 108 ? 3.115 1.144 8.172 1.00 92.44 108 ALA A N 1
ATOM 759 C CA . ALA A 1 108 ? 4.417 0.535 7.913 1.00 92.44 108 ALA A CA 1
ATOM 760 C C . ALA A 1 108 ? 4.424 -0.265 6.598 1.00 92.44 108 ALA A C 1
ATOM 762 O O . ALA A 1 108 ? 5.366 -0.152 5.813 1.00 92.44 108 ALA A O 1
ATOM 763 N N . CYS A 1 109 ? 3.356 -1.021 6.320 1.00 92.75 109 CYS A N 1
ATOM 764 C CA . CYS A 1 109 ? 3.174 -1.755 5.067 1.00 92.75 109 CYS A CA 1
ATOM 765 C C . CYS A 1 109 ? 3.171 -0.811 3.853 1.00 92.75 109 CYS A C 1
ATOM 767 O O . CYS A 1 109 ? 3.919 -1.023 2.898 1.00 92.75 109 CYS A O 1
ATOM 7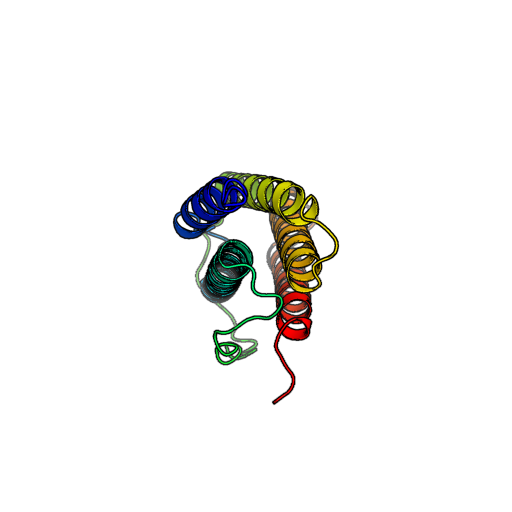69 N N . LEU A 1 110 ? 2.371 0.258 3.907 1.00 93.44 110 LEU A N 1
ATOM 770 C CA . LEU A 1 110 ? 2.299 1.281 2.862 1.00 93.44 110 LEU A CA 1
ATOM 771 C C . LEU A 1 110 ? 3.642 1.990 2.644 1.00 93.44 110 LEU A C 1
ATOM 773 O O . LEU A 1 110 ? 4.026 2.210 1.497 1.00 93.44 110 LEU A O 1
ATOM 777 N N . SER A 1 111 ? 4.375 2.303 3.716 1.00 94.44 111 SER A N 1
ATOM 778 C CA . SER A 1 111 ? 5.704 2.925 3.609 1.00 94.44 111 SER A CA 1
ATOM 779 C C . SER A 1 111 ? 6.709 1.987 2.938 1.00 94.44 111 SER A C 1
ATOM 781 O O . SER A 1 111 ? 7.369 2.381 1.984 1.00 94.44 111 SER A O 1
ATOM 783 N N . ALA A 1 112 ? 6.760 0.716 3.352 1.00 92.62 112 ALA A N 1
ATOM 784 C CA . ALA A 1 112 ? 7.656 -0.272 2.752 1.00 92.62 112 ALA A CA 1
ATOM 785 C C . ALA A 1 112 ? 7.343 -0.538 1.267 1.00 92.62 112 ALA A C 1
ATOM 787 O O . ALA A 1 112 ? 8.258 -0.741 0.464 1.00 92.62 112 ALA A O 1
ATOM 788 N N . LEU A 1 113 ? 6.058 -0.531 0.893 1.00 91.62 113 LEU A N 1
ATOM 789 C CA . LEU A 1 113 ? 5.631 -0.621 -0.503 1.00 91.62 113 LEU A CA 1
ATOM 790 C C . LEU A 1 113 ? 6.090 0.605 -1.302 1.00 91.62 113 LEU A C 1
ATOM 792 O O . LEU A 1 113 ? 6.658 0.450 -2.384 1.00 91.62 113 LEU A O 1
ATOM 796 N N . ALA A 1 114 ? 5.872 1.805 -0.763 1.00 92.94 114 ALA A N 1
ATOM 797 C CA . ALA A 1 114 ? 6.270 3.052 -1.401 1.00 92.94 114 ALA A CA 1
ATOM 798 C C . ALA A 1 114 ? 7.786 3.116 -1.636 1.00 92.94 114 ALA A C 1
ATOM 800 O O . ALA A 1 114 ? 8.213 3.333 -2.770 1.00 92.94 114 ALA A O 1
ATOM 801 N N . ASP A 1 115 ? 8.582 2.807 -0.610 1.00 93.56 115 ASP A N 1
ATOM 802 C CA . ASP A 1 115 ? 10.043 2.764 -0.690 1.00 93.56 115 ASP A CA 1
ATOM 803 C C . ASP A 1 115 ? 10.516 1.761 -1.753 1.00 93.56 115 ASP A C 1
ATOM 805 O O . ASP A 1 115 ? 11.424 2.043 -2.535 1.00 93.56 115 ASP A O 1
ATOM 809 N N . GLY A 1 116 ? 9.882 0.583 -1.822 1.00 91.62 116 GLY A N 1
ATOM 810 C CA . GLY A 1 116 ? 10.189 -0.434 -2.828 1.00 91.62 116 GLY A CA 1
ATOM 811 C C . GLY A 1 116 ? 9.929 0.042 -4.261 1.00 91.62 116 GLY A C 1
ATOM 812 O O . GLY A 1 116 ? 10.765 -0.166 -5.139 1.00 91.62 116 GLY A O 1
ATOM 813 N N . LEU A 1 117 ? 8.791 0.698 -4.502 1.00 91.56 117 LEU A N 1
ATOM 814 C CA . LEU A 1 117 ? 8.418 1.237 -5.816 1.00 91.56 117 LEU A CA 1
ATOM 815 C C . LEU A 1 117 ? 9.294 2.428 -6.225 1.00 91.56 117 LEU A C 1
ATOM 817 O O . LEU A 1 117 ? 9.686 2.553 -7.389 1.00 91.56 117 LEU A O 1
ATOM 821 N N . GLN A 1 118 ? 9.625 3.297 -5.272 1.00 92.25 118 GLN A N 1
ATOM 822 C CA . GLN A 1 118 ? 10.488 4.446 -5.515 1.00 92.25 118 GLN A CA 1
ATOM 823 C C . GLN A 1 118 ? 11.920 3.997 -5.815 1.00 92.25 118 GLN A C 1
ATOM 825 O O . GLN A 1 118 ? 12.543 4.515 -6.741 1.00 92.25 118 GLN A O 1
ATOM 830 N N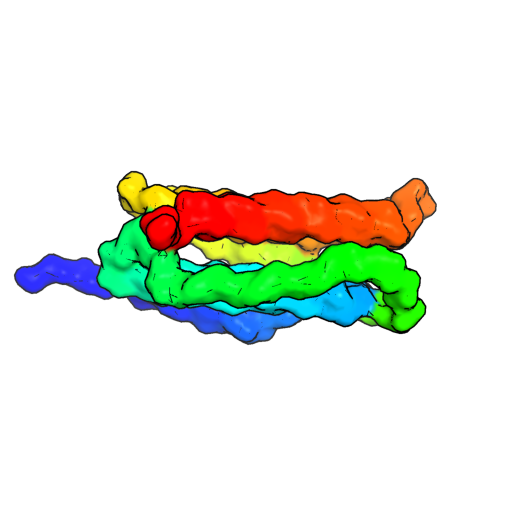 . ARG A 1 119 ? 12.405 2.967 -5.113 1.00 91.12 119 ARG A N 1
ATOM 831 C CA . ARG A 1 119 ? 13.699 2.346 -5.395 1.00 91.12 119 ARG A CA 1
ATOM 832 C C . ARG A 1 119 ? 13.739 1.669 -6.759 1.00 91.12 119 ARG A C 1
ATOM 834 O O . ARG A 1 119 ? 14.673 1.921 -7.503 1.00 91.12 119 ARG A O 1
ATOM 841 N N . LEU A 1 120 ? 12.701 0.919 -7.142 1.00 89.38 120 LEU A N 1
ATOM 842 C CA . LEU A 1 120 ? 12.591 0.371 -8.502 1.00 89.38 120 LEU A CA 1
ATOM 843 C C . LEU A 1 120 ? 12.711 1.482 -9.556 1.00 89.38 120 LEU A C 1
ATOM 845 O O . LEU A 1 120 ? 13.440 1.343 -10.533 1.00 89.38 120 LEU A O 1
ATOM 849 N N . THR A 1 121 ? 12.003 2.592 -9.339 1.00 89.25 121 THR A N 1
ATOM 850 C CA . THR A 1 121 ? 12.025 3.755 -10.236 1.00 89.25 121 THR A CA 1
ATOM 851 C C . THR A 1 121 ? 13.433 4.350 -10.336 1.00 89.25 121 THR A C 1
ATOM 853 O O . THR A 1 121 ? 13.856 4.732 -11.422 1.00 89.25 121 THR A O 1
ATOM 856 N N . GLN A 1 122 ? 14.173 4.429 -9.229 1.00 89.12 122 GLN A N 1
ATOM 857 C CA . GLN A 1 122 ? 15.557 4.914 -9.216 1.00 89.12 122 GLN A CA 1
ATOM 858 C C . GLN A 1 122 ? 16.506 3.939 -9.920 1.00 89.12 122 GLN A C 1
ATOM 860 O O . GLN A 1 122 ? 17.249 4.356 -10.803 1.00 89.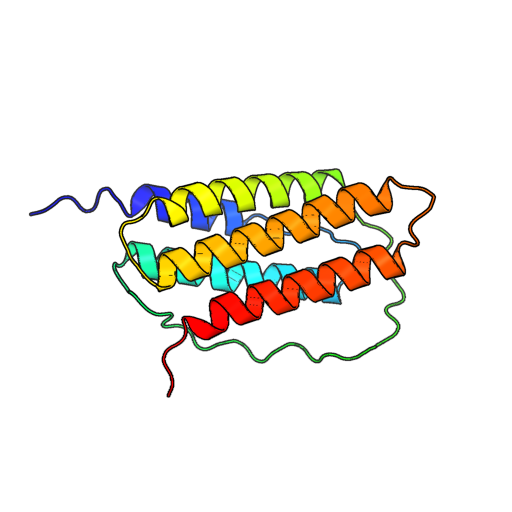12 122 GLN A O 1
ATOM 865 N N . ASP A 1 123 ? 16.435 2.655 -9.574 1.00 88.62 123 ASP A N 1
ATOM 866 C CA . ASP A 1 123 ? 17.327 1.612 -10.077 1.00 88.62 123 ASP A CA 1
ATOM 867 C C . ASP A 1 123 ? 17.174 1.406 -11.591 1.00 88.62 123 ASP A C 1
ATOM 869 O O . ASP A 1 123 ? 18.165 1.236 -12.288 1.00 88.62 123 ASP A O 1
ATOM 873 N N . VAL A 1 124 ? 15.955 1.488 -12.135 1.00 85.50 124 VAL A N 1
ATOM 874 C CA . VAL A 1 124 ? 15.719 1.393 -13.592 1.00 85.50 124 VAL A CA 1
ATOM 875 C C . VAL A 1 124 ? 16.295 2.583 -14.357 1.00 85.50 124 VAL A C 1
ATOM 877 O O . VAL A 1 124 ? 16.646 2.453 -15.528 1.00 85.50 124 VAL A O 1
ATOM 880 N N . ASN A 1 125 ? 16.398 3.741 -13.708 1.00 84.75 125 ASN A N 1
ATOM 881 C CA . ASN A 1 125 ? 17.030 4.919 -14.290 1.00 84.75 125 ASN A CA 1
ATOM 882 C C . ASN A 1 125 ? 18.557 4.946 -14.059 1.00 84.75 125 ASN A C 1
ATOM 884 O O . ASN A 1 125 ? 19.229 5.805 -14.632 1.00 84.75 125 ASN A O 1
ATOM 888 N N . ASP A 1 126 ? 19.119 4.033 -13.251 1.00 85.88 126 ASP A N 1
ATOM 889 C CA . ASP A 1 126 ? 20.564 3.896 -13.049 1.00 85.88 126 ASP A CA 1
ATOM 890 C C . ASP A 1 126 ? 21.143 2.848 -14.019 1.00 85.88 126 ASP A C 1
ATOM 892 O O . ASP A 1 126 ? 20.879 1.653 -13.879 1.00 85.88 126 ASP A O 1
ATOM 896 N N . PRO A 1 127 ? 22.004 3.242 -14.976 1.00 80.25 127 PRO A N 1
ATOM 897 C CA . PRO A 1 127 ? 22.577 2.315 -15.954 1.00 80.25 127 PRO A CA 1
ATOM 898 C C . PRO A 1 127 ? 23.480 1.233 -15.336 1.00 80.25 127 PRO A C 1
ATOM 900 O O . PRO A 1 127 ? 23.894 0.310 -16.036 1.00 80.25 127 PRO A O 1
ATOM 903 N N . ARG A 1 128 ? 23.830 1.346 -14.049 1.00 87.19 128 ARG A N 1
ATOM 904 C CA . ARG A 1 128 ? 24.689 0.392 -13.336 1.00 87.19 128 ARG A CA 1
ATOM 905 C C . ARG A 1 128 ? 23.913 -0.739 -12.671 1.00 87.19 128 ARG A C 1
ATOM 907 O O . ARG A 1 128 ? 24.546 -1.713 -12.272 1.00 87.19 128 ARG A O 1
ATOM 914 N N . VAL A 1 129 ? 22.592 -0.619 -12.526 1.00 83.19 129 VAL A N 1
ATOM 915 C CA . VAL A 1 129 ? 21.770 -1.616 -11.831 1.00 83.19 129 VAL A CA 1
ATOM 916 C C . VAL A 1 129 ? 21.029 -2.474 -12.857 1.00 83.19 129 VAL A C 1
ATOM 918 O O . VAL A 1 129 ? 20.180 -1.973 -13.594 1.00 83.19 129 VAL A O 1
ATOM 921 N N . PRO A 1 130 ? 21.304 -3.787 -12.930 1.00 83.50 130 PRO A N 1
ATOM 922 C CA . PRO A 1 130 ? 20.540 -4.676 -13.788 1.00 83.50 130 PRO A CA 1
ATOM 923 C C . PRO A 1 130 ? 19.067 -4.723 -13.362 1.00 83.50 130 PRO A C 1
ATOM 925 O O . PRO A 1 130 ? 18.749 -4.932 -12.190 1.00 83.50 130 PRO A O 1
ATOM 928 N N . LEU A 1 131 ? 18.149 -4.634 -14.328 1.00 80.62 131 LEU A N 1
ATOM 929 C CA . LEU A 1 131 ? 16.703 -4.722 -14.088 1.00 80.62 131 LEU A CA 1
ATOM 930 C C . LEU A 1 131 ? 16.267 -5.949 -13.248 1.00 80.62 131 LEU A C 1
ATOM 932 O O . LEU A 1 131 ? 15.395 -5.793 -12.388 1.00 80.62 131 LEU A O 1
ATOM 936 N N . PRO A 1 132 ? 16.852 -7.157 -13.417 1.00 82.06 132 PRO A N 1
ATOM 937 C CA . PRO A 1 132 ? 16.534 -8.296 -12.552 1.00 82.06 132 PRO A CA 1
ATOM 938 C C . PRO A 1 132 ? 16.848 -8.048 -11.071 1.00 82.06 132 PRO A C 1
ATOM 940 O O . PRO A 1 132 ? 16.094 -8.490 -10.203 1.00 82.06 132 PRO A O 1
ATOM 943 N N . GLU A 1 133 ? 17.924 -7.317 -10.772 1.00 85.00 133 GLU A N 1
ATOM 944 C CA . GLU A 1 133 ? 18.315 -6.982 -9.403 1.00 85.00 133 GLU A CA 1
ATOM 945 C C . GLU A 1 133 ? 17.331 -5.983 -8.785 1.00 85.00 133 GLU A C 1
ATOM 947 O O . GLU A 1 133 ? 16.813 -6.233 -7.694 1.00 85.00 133 GLU A O 1
ATOM 952 N N . ALA A 1 134 ? 16.983 -4.919 -9.516 1.00 84.56 134 ALA A N 1
ATOM 953 C CA . ALA A 1 134 ? 15.978 -3.937 -9.099 1.00 84.56 134 ALA A CA 1
ATOM 954 C C . ALA A 1 134 ? 14.627 -4.608 -8.769 1.00 84.56 134 ALA A C 1
ATOM 956 O O . ALA A 1 134 ? 14.009 -4.360 -7.728 1.00 84.56 134 ALA A O 1
ATOM 957 N N . ARG A 1 135 ? 14.194 -5.553 -9.613 1.00 83.00 135 ARG A N 1
ATOM 958 C CA . ARG A 1 135 ? 12.977 -6.352 -9.387 1.00 83.00 135 ARG A CA 1
ATOM 959 C C . ARG A 1 135 ? 13.092 -7.260 -8.166 1.00 83.00 135 ARG A C 1
ATOM 961 O O . ARG A 1 135 ? 12.143 -7.369 -7.389 1.00 83.00 135 ARG A O 1
ATOM 968 N N . GLN A 1 136 ? 14.241 -7.901 -7.956 1.00 84.25 136 GLN A N 1
ATOM 969 C CA . GLN A 1 136 ? 14.459 -8.734 -6.774 1.00 84.25 136 GLN A CA 1
ATOM 970 C C . GLN A 1 136 ? 14.381 -7.901 -5.486 1.00 84.25 136 GLN A C 1
ATOM 972 O O . GLN A 1 136 ? 13.795 -8.348 -4.496 1.00 84.25 136 GLN A O 1
ATOM 977 N N . GLN A 1 137 ? 14.928 -6.685 -5.495 1.00 85.94 137 GLN A N 1
ATOM 978 C CA . GLN A 1 137 ? 14.828 -5.763 -4.366 1.00 85.94 137 GLN A CA 1
ATOM 979 C C . GLN A 1 137 ? 13.371 -5.375 -4.085 1.00 85.94 137 GLN A C 1
ATOM 981 O O . GLN A 1 137 ? 12.941 -5.480 -2.933 1.00 85.94 137 GLN A O 1
ATOM 986 N N . LEU A 1 138 ? 12.587 -5.045 -5.119 1.00 88.12 138 LEU A N 1
ATOM 987 C CA . LEU A 1 138 ? 11.150 -4.792 -4.971 1.00 88.12 138 LEU A CA 1
ATOM 988 C C . LEU A 1 138 ? 10.424 -5.997 -4.360 1.00 88.12 138 LEU A C 1
ATOM 990 O O . LEU A 1 138 ? 9.700 -5.841 -3.379 1.00 88.12 138 LEU A O 1
ATOM 994 N N . ARG A 1 139 ? 10.653 -7.214 -4.868 1.00 87.88 139 ARG A N 1
ATOM 995 C CA . ARG A 1 139 ? 10.036 -8.437 -4.321 1.00 87.88 139 ARG A CA 1
ATOM 996 C C . ARG A 1 139 ? 10.343 -8.620 -2.833 1.00 87.88 139 ARG A C 1
ATOM 998 O O . ARG A 1 139 ? 9.448 -8.958 -2.064 1.00 87.88 139 ARG A O 1
ATOM 1005 N N . ARG A 1 140 ? 11.575 -8.329 -2.395 1.00 87.81 140 ARG A N 1
ATOM 1006 C CA . ARG A 1 140 ? 11.949 -8.358 -0.966 1.00 87.81 140 ARG A CA 1
ATOM 1007 C C . ARG A 1 140 ? 11.216 -7.297 -0.143 1.00 87.81 140 ARG A C 1
ATOM 1009 O O . ARG A 1 140 ? 10.924 -7.552 1.025 1.00 87.81 140 ARG A O 1
ATOM 1016 N N . SER A 1 141 ? 10.953 -6.118 -0.705 1.00 87.88 141 SER A N 1
ATOM 1017 C CA . SER A 1 141 ? 10.146 -5.082 -0.046 1.00 87.88 141 SER A CA 1
ATOM 1018 C C . SER A 1 141 ? 8.681 -5.501 0.066 1.00 87.88 141 SER A C 1
ATOM 1020 O O . SER A 1 141 ? 8.108 -5.376 1.144 1.00 87.88 141 SER A O 1
ATOM 1022 N N . LEU A 1 142 ? 8.107 -6.105 -0.981 1.00 88.31 142 LEU A N 1
ATOM 1023 C CA . LEU A 1 142 ? 6.739 -6.640 -0.959 1.00 88.31 142 LEU A CA 1
ATOM 1024 C C . LEU A 1 142 ? 6.565 -7.746 0.086 1.00 88.31 142 LEU A C 1
ATOM 1026 O O . LEU A 1 142 ? 5.598 -7.726 0.841 1.00 88.31 142 LEU A O 1
ATOM 1030 N N . SER A 1 143 ? 7.519 -8.678 0.186 1.00 87.69 143 SER A N 1
ATOM 1031 C CA . SER A 1 143 ? 7.478 -9.730 1.210 1.00 87.69 143 SER A CA 1
ATOM 1032 C C . SER A 1 143 ? 7.538 -9.161 2.630 1.00 87.69 143 SER A C 1
ATOM 1034 O O . SER A 1 143 ? 6.835 -9.645 3.516 1.00 87.69 143 SER A O 1
ATOM 1036 N N . ARG A 1 144 ? 8.346 -8.114 2.852 1.00 87.56 144 ARG A N 1
ATOM 1037 C CA . ARG A 1 144 ? 8.414 -7.413 4.144 1.00 87.56 144 ARG A CA 1
ATOM 1038 C C . ARG A 1 144 ? 7.121 -6.662 4.456 1.00 87.56 144 ARG A C 1
ATOM 1040 O O . ARG A 1 144 ? 6.615 -6.789 5.564 1.00 87.56 144 ARG A O 1
ATOM 1047 N N . ALA A 1 145 ? 6.571 -5.938 3.484 1.00 87.94 145 ALA A N 1
ATOM 1048 C CA . ALA A 1 145 ? 5.308 -5.221 3.628 1.00 87.94 145 ALA A CA 1
ATOM 1049 C C . ALA A 1 145 ? 4.145 -6.178 3.948 1.00 87.94 145 ALA A C 1
ATOM 1051 O O . ALA A 1 145 ? 3.389 -5.940 4.885 1.00 87.94 145 ALA A O 1
ATOM 1052 N N . GLY A 1 146 ? 4.070 -7.317 3.253 1.00 87.19 146 GLY A N 1
ATOM 1053 C CA . GLY A 1 146 ? 3.098 -8.370 3.550 1.00 87.19 146 GLY A CA 1
ATOM 1054 C C . GLY A 1 146 ? 3.237 -8.925 4.969 1.00 87.19 146 GLY A C 1
ATOM 1055 O O . GLY A 1 146 ? 2.241 -9.021 5.675 1.00 87.19 146 GLY A O 1
ATOM 1056 N N . ALA A 1 147 ? 4.462 -9.207 5.424 1.00 86.94 147 ALA A N 1
ATOM 1057 C CA . ALA A 1 147 ? 4.706 -9.711 6.778 1.00 86.94 147 ALA A CA 1
ATOM 1058 C C . ALA A 1 147 ? 4.307 -8.712 7.883 1.00 86.94 147 ALA A C 1
ATOM 1060 O O . ALA A 1 147 ? 3.844 -9.126 8.945 1.00 86.94 147 ALA A O 1
ATOM 1061 N N . LEU A 1 148 ? 4.461 -7.405 7.635 1.00 86.25 148 LEU A N 1
ATOM 1062 C CA . LEU A 1 148 ? 4.001 -6.351 8.548 1.00 86.25 148 LEU A CA 1
ATOM 1063 C C . LEU A 1 148 ? 2.478 -6.334 8.678 1.00 86.25 148 LEU A C 1
ATOM 1065 O O . LEU A 1 148 ? 1.960 -6.075 9.756 1.00 86.25 148 LEU A O 1
ATOM 1069 N N . LEU A 1 149 ? 1.763 -6.613 7.589 1.00 84.19 149 LEU A N 1
ATOM 1070 C CA . LEU A 1 149 ? 0.309 -6.699 7.615 1.00 84.19 149 LEU A CA 1
ATOM 1071 C C . LEU A 1 149 ? -0.168 -8.032 8.220 1.00 84.19 149 LEU A C 1
ATOM 1073 O O . LEU A 1 149 ? -1.153 -8.060 8.951 1.00 84.19 149 LEU A O 1
ATOM 1077 N N . ASP A 1 150 ? 0.557 -9.127 7.969 1.00 84.19 150 ASP A N 1
ATOM 1078 C CA . ASP A 1 150 ? 0.277 -10.450 8.541 1.00 84.19 150 ASP A CA 1
ATOM 1079 C C . ASP A 1 150 ? 0.344 -10.433 10.076 1.00 84.19 150 ASP A C 1
ATOM 1081 O O . ASP A 1 150 ? -0.502 -11.048 10.721 1.00 84.19 150 ASP A O 1
ATOM 1085 N N . SER A 1 151 ? 1.277 -9.683 10.674 1.00 80.19 151 SER A N 1
ATOM 1086 C CA . SER A 1 151 ? 1.397 -9.569 12.137 1.00 80.19 151 SER A CA 1
ATOM 1087 C C . SER A 1 151 ? 0.222 -8.845 12.812 1.00 80.19 151 SER A C 1
ATOM 1089 O O . SER A 1 151 ? 0.052 -8.974 14.023 1.00 80.19 151 SER A O 1
ATOM 1091 N N . ALA A 1 152 ? -0.612 -8.129 12.046 1.00 76.88 152 ALA A N 1
ATOM 1092 C CA . ALA A 1 152 ? -1.856 -7.509 12.512 1.00 76.88 152 ALA A CA 1
ATOM 1093 C C . ALA A 1 152 ? -3.098 -8.410 12.334 1.00 76.88 152 ALA A C 1
ATOM 1095 O O . ALA A 1 152 ? -4.228 -7.996 12.620 1.00 76.88 152 ALA A O 1
ATOM 1096 N N . THR A 1 153 ? -2.901 -9.643 11.862 1.00 73.94 153 THR A N 1
ATOM 1097 C CA . THR A 1 153 ? -3.948 -10.667 11.766 1.00 73.94 153 THR A CA 1
ATOM 1098 C C . THR A 1 153 ? -4.062 -11.392 13.113 1.00 73.94 153 THR A C 1
ATOM 1100 O O . THR A 1 153 ? -3.031 -11.722 13.703 1.00 73.94 153 THR A O 1
ATOM 1103 N N . PRO A 1 154 ? -5.272 -11.657 13.638 1.00 61.97 154 PRO A N 1
ATOM 1104 C CA . PRO A 1 154 ? -5.411 -12.390 14.891 1.00 61.97 154 PRO A CA 1
ATOM 1105 C C . PRO A 1 154 ? -4.870 -13.820 14.739 1.00 61.97 154 PRO A C 1
ATOM 1107 O O . PRO A 1 154 ? -5.166 -14.496 13.754 1.00 61.97 154 PRO A O 1
ATOM 1110 N N . LEU A 1 155 ? -4.083 -14.272 15.722 1.00 57.81 155 LEU A N 1
ATOM 1111 C CA . LEU A 1 155 ? -3.671 -15.673 15.841 1.00 57.81 155 LEU A CA 1
ATOM 1112 C C . LEU A 1 155 ? -4.938 -16.518 16.038 1.00 57.81 155 LEU A C 1
ATOM 1114 O O . LEU A 1 155 ? -5.660 -16.307 17.015 1.00 57.81 155 LEU A O 1
ATOM 1118 N N . GLN A 1 156 ? -5.230 -17.400 15.081 1.00 50.03 156 GLN A N 1
ATOM 1119 C CA . GLN A 1 156 ? -6.282 -18.413 15.214 1.00 50.03 156 GLN A CA 1
ATOM 1120 C C . GLN A 1 156 ? -5.841 -19.544 16.138 1.00 50.03 156 GLN A C 1
ATOM 1122 O O . GLN A 1 156 ? -4.637 -19.890 16.108 1.00 50.03 156 GLN A O 1
#

Sequence (156 aa):
MSGNLSSLPLLGLAEELSGGGAPVGDPVTQERVRVLLDRVVDAIVDLSLGRVTLTRPVPPRPPDADLPVEGGDHLDPAACSALAARCHRAAALVGAQPDQPLAAAVAACLSALADGLQRLTQDVNDPRVPLPEARQQLRRSLSRAGALLDSATPLQ

pLDDT: mean 79.87, std 13.46, range [38.19, 94.44]

Radius of gyration: 15.95 Å; chains: 1; bounding box: 48×32×40 Å

Secondary structure (DSSP, 8-state):
----TTHHHHHHHHHHHHT----BSSHHHHHHHHHHHHHHHHHHHHHHTT-SS--SPPPPPPP-----------B-HHHHHHHHHHHHHHHHHHHTSSS-HHHHHHHHHHHHHHHHHHHHHHHHH-TTS-HHHHHHHHHHHHHHHHHHHHTTSPP-